Protein AF-A0A2A6PJD8-F1 (afdb_monomer_lite)

pLDDT: mean 90.05, std 13.2, range [40.94, 98.31]

Structure (mmCIF, N/CA/C/O backbone):
data_AF-A0A2A6PJD8-F1
#
_entry.id   AF-A0A2A6PJD8-F1
#
loop_
_atom_site.group_PDB
_atom_site.id
_atom_site.type_symbol
_atom_site.label_atom_id
_atom_site.label_alt_id
_atom_site.label_comp_id
_atom_site.label_asym_id
_atom_site.label_entity_id
_atom_site.label_seq_id
_atom_site.pdbx_PDB_ins_code
_atom_site.Cartn_x
_atom_site.Cartn_y
_atom_site.Cartn_z
_atom_site.occupancy
_atom_site.B_iso_or_equiv
_atom_site.auth_seq_id
_atom_site.auth_comp_id
_atom_site.auth_asym_id
_atom_site.auth_atom_id
_atom_site.pdbx_PDB_model_num
ATOM 1 N N . MET A 1 1 ? 15.396 -5.645 -18.702 1.00 57.66 1 MET A N 1
ATOM 2 C CA . MET A 1 1 ? 16.086 -4.662 -17.844 1.00 57.66 1 MET A CA 1
ATOM 3 C C . MET A 1 1 ? 15.018 -3.723 -17.323 1.00 57.66 1 MET A C 1
ATOM 5 O O . MET A 1 1 ? 14.274 -3.191 -18.138 1.00 57.66 1 MET A O 1
ATOM 9 N N . ILE A 1 2 ? 14.844 -3.651 -16.003 1.00 63.97 2 ILE A N 1
ATOM 10 C CA . ILE A 1 2 ? 13.876 -2.734 -15.394 1.00 63.97 2 ILE A CA 1
ATOM 11 C C . ILE A 1 2 ? 14.428 -1.322 -15.594 1.00 63.97 2 ILE A C 1
ATOM 13 O O . ILE A 1 2 ? 15.588 -1.070 -15.289 1.00 63.97 2 ILE A O 1
ATOM 17 N N . ASP A 1 3 ? 13.622 -0.433 -16.163 1.00 83.88 3 ASP A N 1
ATOM 18 C CA . ASP A 1 3 ? 13.946 0.988 -16.246 1.00 83.88 3 ASP A CA 1
ATOM 19 C C . ASP A 1 3 ? 13.894 1.570 -14.825 1.00 83.88 3 ASP A C 1
ATOM 21 O O . ASP A 1 3 ? 12.829 1.612 -14.210 1.00 83.88 3 ASP A O 1
ATOM 25 N N . GLU A 1 4 ? 15.047 1.971 -14.286 1.00 85.38 4 GLU A N 1
ATOM 26 C CA . GLU A 1 4 ? 15.177 2.468 -12.909 1.00 85.38 4 GLU A CA 1
ATOM 27 C C . GLU A 1 4 ? 14.331 3.724 -12.654 1.00 85.38 4 GLU A C 1
ATOM 29 O O . GLU A 1 4 ? 13.722 3.857 -11.589 1.00 85.38 4 GLU A O 1
ATOM 34 N N . ASN A 1 5 ? 14.212 4.611 -13.649 1.00 86.25 5 ASN A N 1
ATOM 35 C CA . ASN A 1 5 ? 13.380 5.810 -13.546 1.00 86.25 5 ASN A CA 1
ATOM 36 C C . ASN A 1 5 ? 11.898 5.445 -13.501 1.00 86.25 5 ASN A C 1
ATOM 38 O O . ASN A 1 5 ? 11.126 6.040 -12.746 1.00 86.25 5 ASN A O 1
ATOM 42 N N . ARG A 1 6 ? 11.490 4.466 -14.311 1.00 85.50 6 ARG A N 1
ATOM 43 C CA . ARG A 1 6 ? 10.126 3.934 -14.282 1.00 85.50 6 ARG A CA 1
ATOM 44 C C . ARG A 1 6 ? 9.833 3.251 -12.949 1.00 85.50 6 ARG A C 1
ATOM 46 O O . ARG A 1 6 ? 8.801 3.533 -12.354 1.00 85.50 6 ARG A O 1
ATOM 53 N N . ASN A 1 7 ? 10.764 2.446 -12.445 1.00 89.44 7 ASN A N 1
ATOM 54 C CA . ASN A 1 7 ? 10.620 1.748 -11.173 1.00 89.44 7 ASN A CA 1
ATOM 55 C C . ASN A 1 7 ? 10.425 2.719 -10.000 1.00 89.44 7 ASN A C 1
ATOM 57 O O . ASN A 1 7 ? 9.510 2.551 -9.202 1.00 89.44 7 ASN A O 1
ATOM 61 N N . ALA A 1 8 ? 11.227 3.786 -9.937 1.00 91.44 8 ALA A N 1
ATOM 62 C CA . ALA A 1 8 ? 11.084 4.821 -8.915 1.00 91.44 8 ALA A CA 1
ATOM 63 C C . ALA A 1 8 ? 9.727 5.548 -8.986 1.00 91.44 8 ALA A C 1
ATOM 65 O O . ALA A 1 8 ? 9.146 5.878 -7.950 1.00 91.44 8 ALA A O 1
ATOM 66 N N . LYS A 1 9 ? 9.198 5.786 -10.196 1.00 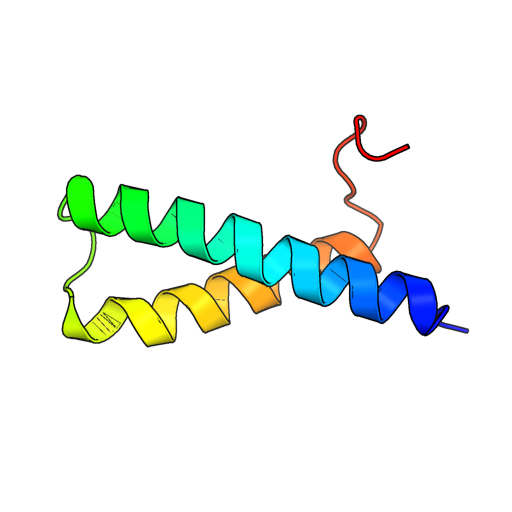91.62 9 LYS A N 1
ATOM 67 C CA . LYS A 1 9 ? 7.849 6.348 -10.378 1.00 91.62 9 LYS A CA 1
ATOM 68 C C . LYS A 1 9 ? 6.767 5.380 -9.910 1.00 91.62 9 LYS A C 1
ATOM 70 O O . LYS A 1 9 ? 5.829 5.812 -9.248 1.00 91.62 9 LYS A O 1
ATOM 75 N N . ASP A 1 10 ? 6.912 4.099 -10.231 1.00 92.50 10 ASP A N 1
ATOM 76 C CA . ASP A 1 10 ? 5.947 3.065 -9.862 1.00 92.50 10 ASP A CA 1
ATOM 77 C C . ASP A 1 10 ? 5.891 2.848 -8.349 1.00 92.50 10 ASP A C 1
ATOM 79 O O . ASP A 1 10 ? 4.796 2.723 -7.810 1.00 92.50 10 ASP A O 1
ATOM 83 N N . ILE A 1 11 ? 7.043 2.849 -7.667 1.00 94.12 11 ILE A N 1
ATOM 84 C CA . ILE A 1 11 ? 7.123 2.789 -6.198 1.00 94.12 11 ILE A CA 1
ATOM 85 C C . ILE A 1 11 ? 6.406 3.993 -5.586 1.00 94.12 11 ILE A C 1
ATOM 87 O O . ILE A 1 11 ? 5.525 3.841 -4.748 1.00 94.12 11 ILE A O 1
ATOM 91 N N . ARG A 1 12 ? 6.723 5.207 -6.048 1.00 94.38 12 ARG A N 1
ATOM 92 C CA . ARG A 1 12 ? 6.095 6.418 -5.505 1.00 94.38 12 ARG A CA 1
ATOM 93 C C . ARG A 1 12 ? 4.582 6.420 -5.710 1.00 94.38 12 ARG A C 1
ATOM 95 O O . ARG A 1 12 ? 3.835 6.835 -4.829 1.00 94.38 12 ARG A O 1
ATOM 102 N N . TRP A 1 13 ? 4.127 6.002 -6.887 1.00 94.00 13 TRP A N 1
ATOM 103 C CA . TRP A 1 13 ? 2.701 5.933 -7.176 1.00 94.00 13 TRP A CA 1
ATOM 104 C C . TRP A 1 13 ? 2.008 4.861 -6.327 1.00 94.00 13 TRP A C 1
ATOM 106 O O . TRP A 1 13 ? 0.928 5.121 -5.800 1.00 94.00 13 TRP A O 1
ATOM 116 N N . SER A 1 14 ? 2.629 3.692 -6.128 1.00 96.00 14 SER A N 1
ATOM 117 C CA . SER A 1 14 ? 2.048 2.641 -5.291 1.00 96.00 14 SER A CA 1
ATOM 118 C C . SER A 1 14 ? 1.932 3.059 -3.824 1.00 96.00 14 SER A C 1
ATOM 120 O O . SER A 1 14 ? 0.898 2.802 -3.213 1.00 96.00 14 SER A O 1
ATOM 122 N N . GLU A 1 15 ? 2.923 3.771 -3.282 1.00 97.25 15 GLU A N 1
ATOM 123 C CA . GLU A 1 15 ? 2.876 4.358 -1.935 1.00 97.25 15 GLU A CA 1
ATOM 124 C C . GLU A 1 15 ? 1.722 5.359 -1.781 1.00 97.25 15 GLU A C 1
ATOM 126 O O . GLU A 1 15 ? 0.983 5.311 -0.797 1.00 97.25 15 GLU A O 1
ATOM 131 N N . GLN A 1 16 ? 1.526 6.241 -2.768 1.00 96.31 16 GLN A N 1
ATOM 132 C CA . GLN A 1 16 ? 0.444 7.231 -2.755 1.00 96.31 16 GLN A CA 1
ATOM 133 C C . GLN A 1 16 ? -0.937 6.573 -2.781 1.00 96.31 16 GLN A C 1
ATOM 135 O O . GLN A 1 16 ? -1.800 6.915 -1.973 1.00 96.31 16 GLN A O 1
ATOM 140 N N . VAL A 1 17 ? -1.141 5.611 -3.684 1.00 95.62 17 VAL A N 1
ATOM 141 C CA . VAL A 1 17 ? -2.417 4.893 -3.797 1.00 95.62 17 VAL A CA 1
ATOM 142 C C . VAL A 1 17 ? -2.686 4.069 -2.539 1.00 95.62 17 VAL A C 1
ATOM 144 O O . VAL A 1 17 ? -3.802 4.084 -2.023 1.00 95.62 17 VAL A O 1
ATOM 147 N N . ALA A 1 18 ? -1.668 3.395 -2.002 1.00 97.44 18 ALA A N 1
ATOM 148 C CA . ALA A 1 18 ? -1.794 2.631 -0.768 1.00 97.44 18 ALA A CA 1
ATOM 149 C C . ALA A 1 18 ? -2.175 3.508 0.428 1.00 97.44 18 ALA A C 1
ATOM 151 O O . ALA A 1 18 ? -3.020 3.102 1.224 1.00 97.44 18 ALA A O 1
ATOM 152 N N . ALA A 1 19 ? -1.602 4.710 0.540 1.00 97.56 19 ALA A N 1
ATOM 153 C CA . ALA A 1 19 ? -1.985 5.662 1.577 1.00 97.56 19 ALA A CA 1
ATOM 154 C C . ALA A 1 19 ? -3.475 6.020 1.482 1.00 97.56 19 ALA A C 1
ATOM 156 O O . ALA A 1 19 ? -4.188 5.871 2.471 1.00 97.56 19 ALA A O 1
ATOM 157 N N . SER A 1 20 ? -3.963 6.384 0.289 1.00 97.81 20 SER A N 1
ATOM 158 C CA . SER A 1 20 ? -5.383 6.701 0.079 1.00 97.81 20 SER A CA 1
ATOM 159 C C . SER A 1 20 ? -6.309 5.525 0.404 1.00 97.81 20 SER A C 1
ATOM 161 O O . SER A 1 20 ? -7.298 5.713 1.107 1.00 97.81 20 SER A O 1
ATOM 163 N N . ILE A 1 21 ? -5.967 4.308 -0.035 1.00 97.75 21 ILE A N 1
ATOM 164 C CA . ILE A 1 21 ? -6.749 3.099 0.273 1.00 97.75 21 ILE A CA 1
ATOM 165 C C . ILE A 1 21 ? -6.821 2.877 1.786 1.00 97.75 21 ILE A C 1
ATOM 167 O O . ILE A 1 21 ? -7.896 2.654 2.334 1.00 97.75 21 ILE A O 1
ATOM 171 N N . VAL A 1 22 ? -5.685 2.932 2.481 1.00 98.12 22 VAL A N 1
ATOM 172 C CA . VAL A 1 22 ? -5.642 2.667 3.925 1.00 98.12 22 VAL A CA 1
ATOM 173 C C . VAL A 1 22 ? -6.378 3.740 4.719 1.00 98.12 22 VAL A C 1
ATOM 175 O O . VAL A 1 22 ? -7.049 3.408 5.697 1.00 98.12 22 VAL A O 1
ATOM 178 N N . ASP A 1 23 ? -6.312 4.999 4.295 1.00 98.06 23 ASP A N 1
ATOM 179 C CA . ASP A 1 23 ? -7.060 6.080 4.932 1.00 98.06 23 ASP A CA 1
ATOM 180 C C . ASP A 1 23 ? -8.580 5.860 4.795 1.00 98.06 23 ASP A C 1
ATOM 182 O O . ASP A 1 23 ? -9.313 6.019 5.773 1.00 98.06 23 ASP A O 1
ATOM 186 N N . GLU A 1 24 ? -9.065 5.387 3.640 1.00 98.31 24 GLU A N 1
ATOM 187 C CA . GLU A 1 24 ? -10.470 4.981 3.475 1.00 98.31 24 GLU A CA 1
ATOM 188 C C . GLU A 1 24 ? -10.848 3.806 4.394 1.00 98.31 24 GLU A C 1
ATOM 190 O O . GLU A 1 24 ? -11.909 3.829 5.025 1.00 98.31 24 GLU A O 1
ATOM 195 N N . LEU A 1 25 ? -9.971 2.803 4.534 1.00 98.00 25 LEU A N 1
ATOM 196 C CA . LEU A 1 25 ? -10.195 1.664 5.435 1.00 98.00 25 LEU A CA 1
ATOM 197 C C . LEU A 1 25 ? -10.262 2.088 6.911 1.00 98.00 25 LEU A C 1
ATOM 199 O O . LEU A 1 25 ? -11.062 1.530 7.669 1.00 98.00 25 LEU A O 1
ATOM 203 N N . LEU A 1 26 ? -9.456 3.073 7.319 1.00 97.75 26 LEU A N 1
ATOM 204 C CA . LEU A 1 26 ? -9.501 3.659 8.662 1.00 97.75 26 LEU A CA 1
ATOM 205 C C . LEU A 1 26 ? -10.810 4.410 8.901 1.00 97.75 26 LEU A C 1
ATOM 207 O O . LEU A 1 26 ? -11.477 4.173 9.909 1.00 97.75 26 LEU A O 1
ATOM 211 N N . VAL A 1 27 ? -11.213 5.271 7.961 1.00 97.88 27 VAL A N 1
ATOM 212 C CA . VAL A 1 27 ? -12.477 6.023 8.044 1.00 97.88 27 VAL A CA 1
ATOM 213 C C . VAL A 1 27 ? -13.672 5.071 8.129 1.00 97.88 27 VAL A C 1
ATOM 215 O O . VAL A 1 27 ? -14.583 5.285 8.932 1.00 97.88 27 VAL A O 1
ATOM 218 N N . ALA A 1 28 ? -13.642 3.980 7.363 1.00 97.94 28 ALA A N 1
ATOM 219 C CA . ALA A 1 28 ? -14.656 2.931 7.391 1.00 97.94 28 ALA A CA 1
ATOM 220 C C . ALA A 1 28 ? -14.573 2.008 8.626 1.00 97.94 28 ALA A C 1
ATOM 222 O O . ALA A 1 28 ? -15.434 1.143 8.792 1.00 97.94 28 ALA A O 1
ATOM 223 N N . LYS A 1 29 ? -13.571 2.182 9.503 1.00 97.12 29 LYS A N 1
ATOM 224 C CA . LYS A 1 29 ? -13.301 1.344 10.688 1.00 97.12 29 LYS A CA 1
ATOM 225 C C . LYS A 1 29 ? -13.110 -0.143 10.361 1.00 97.12 29 LYS A C 1
ATOM 227 O O . LYS A 1 29 ? -13.455 -1.009 11.164 1.00 97.12 29 LYS A O 1
ATOM 232 N N . LEU A 1 30 ? -12.564 -0.441 9.182 1.00 97.94 30 LEU A N 1
ATOM 233 C CA . LEU A 1 30 ? -12.269 -1.808 8.735 1.00 97.94 30 LEU A CA 1
ATOM 234 C C . LEU A 1 30 ? -10.912 -2.310 9.238 1.00 97.94 30 LEU A C 1
ATOM 236 O O . LEU A 1 30 ? -10.681 -3.516 9.302 1.00 97.94 30 LEU A O 1
ATOM 240 N N . ILE A 1 31 ? -10.029 -1.390 9.619 1.00 96.94 31 ILE A N 1
ATOM 241 C CA . ILE A 1 31 ? -8.744 -1.673 10.255 1.00 96.94 31 ILE A CA 1
ATOM 242 C C . ILE A 1 31 ? -8.552 -0.756 11.466 1.00 96.94 31 ILE A C 1
ATOM 244 O O . ILE A 1 31 ? -9.155 0.313 11.551 1.00 96.94 31 ILE A O 1
ATOM 248 N N . ALA A 1 32 ? -7.706 -1.180 12.401 1.00 97.12 32 ALA A N 1
ATOM 249 C CA . ALA A 1 32 ? -7.314 -0.372 13.550 1.00 97.12 32 ALA A CA 1
ATOM 250 C C . ALA A 1 32 ? -6.150 0.576 13.202 1.00 97.12 32 ALA A C 1
ATOM 252 O O . ALA A 1 32 ? -5.339 0.281 12.321 1.00 97.12 32 ALA A O 1
ATOM 253 N N . GLU A 1 33 ? -6.054 1.705 13.909 1.00 96.44 33 GLU A N 1
ATOM 254 C CA . GLU A 1 33 ? -5.019 2.728 13.678 1.00 96.44 33 GLU A CA 1
ATOM 255 C C . GLU A 1 33 ? -3.592 2.186 13.852 1.00 96.44 33 GLU A C 1
ATOM 257 O O . GLU A 1 33 ? -2.704 2.524 13.073 1.00 96.44 33 GLU A O 1
ATOM 262 N N . ASP A 1 34 ? -3.373 1.278 14.808 1.00 97.75 34 ASP A N 1
ATOM 263 C CA . ASP A 1 34 ? -2.077 0.628 15.049 1.00 97.75 34 ASP A CA 1
ATOM 264 C C . ASP A 1 34 ? -1.636 -0.291 13.893 1.00 97.75 34 ASP A C 1
ATOM 266 O O . ASP A 1 34 ? -0.455 -0.616 13.762 1.00 97.75 34 ASP A O 1
ATOM 270 N N . ARG A 1 35 ? -2.574 -0.688 13.024 1.00 97.12 35 ARG A N 1
ATOM 271 C CA . ARG A 1 35 ? -2.328 -1.500 11.823 1.00 97.12 35 ARG A CA 1
ATOM 272 C C . ARG A 1 35 ? -2.152 -0.667 10.558 1.00 97.12 35 ARG A C 1
ATOM 274 O O . ARG A 1 35 ? -1.758 -1.235 9.541 1.00 97.12 35 ARG A O 1
ATOM 281 N N . ALA A 1 36 ? -2.425 0.637 10.602 1.00 96.94 36 ALA A N 1
ATOM 282 C CA . ALA A 1 36 ? -2.456 1.492 9.419 1.00 96.94 36 ALA A CA 1
ATOM 283 C C . ALA A 1 36 ? -1.129 1.480 8.657 1.00 96.94 36 ALA A C 1
ATOM 285 O O . ALA A 1 36 ? -1.102 1.239 7.455 1.00 96.94 36 ALA A O 1
ATOM 286 N N . GLU A 1 37 ? -0.017 1.684 9.359 1.00 97.31 37 GLU A N 1
ATOM 287 C CA . GLU A 1 37 ? 1.294 1.772 8.714 1.00 97.31 37 GLU A CA 1
ATOM 288 C C . GLU A 1 37 ? 1.701 0.451 8.054 1.00 97.31 37 GLU A C 1
ATOM 290 O O . GLU A 1 37 ? 2.115 0.420 6.896 1.00 97.31 37 GLU A O 1
ATOM 295 N N . TRP A 1 38 ? 1.488 -0.663 8.754 1.00 97.81 38 TRP A N 1
ATOM 296 C CA . TRP A 1 38 ? 1.727 -1.986 8.190 1.00 97.81 38 TRP A CA 1
ATOM 297 C C . TRP A 1 38 ? 0.838 -2.254 6.965 1.00 97.81 38 TRP A C 1
ATOM 299 O O . TRP A 1 38 ? 1.319 -2.759 5.951 1.00 97.81 38 TRP A O 1
ATOM 309 N N . ALA A 1 39 ? -0.439 -1.867 7.018 1.00 97.81 39 ALA A N 1
ATOM 310 C CA . ALA A 1 39 ? -1.350 -2.007 5.887 1.00 97.81 39 ALA A CA 1
ATOM 311 C C . ALA A 1 39 ? -0.887 -1.187 4.670 1.00 97.81 39 ALA A C 1
ATOM 313 O O . ALA A 1 39 ? -0.917 -1.709 3.555 1.00 97.81 39 ALA A O 1
ATOM 314 N N . ARG A 1 40 ? -0.393 0.047 4.867 1.00 98.19 40 ARG A N 1
ATOM 315 C CA . ARG A 1 40 ? 0.126 0.888 3.766 1.00 98.19 40 ARG A CA 1
ATOM 316 C C . ARG A 1 40 ? 1.275 0.201 3.049 1.00 98.19 40 ARG A C 1
ATOM 318 O O . ARG A 1 40 ? 1.281 0.147 1.825 1.00 98.19 40 ARG A O 1
ATOM 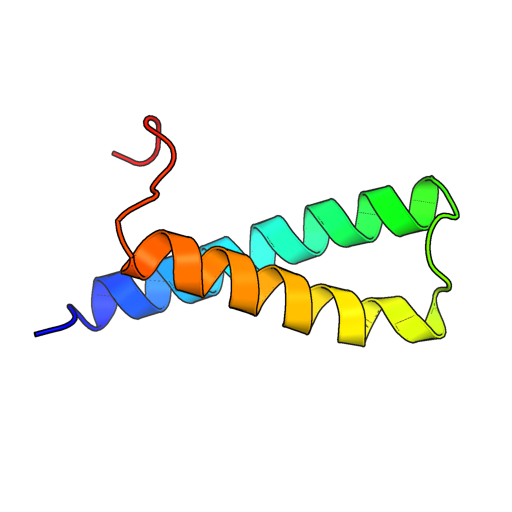325 N N . GLN A 1 41 ? 2.206 -0.376 3.803 1.00 98.00 41 GLN A N 1
ATOM 326 C CA . GLN A 1 41 ? 3.367 -1.068 3.243 1.00 98.00 41 GLN A CA 1
ATOM 327 C C . GLN A 1 41 ? 2.961 -2.299 2.421 1.00 98.00 41 GLN A C 1
ATOM 329 O O . GLN A 1 41 ? 3.455 -2.487 1.310 1.00 98.00 41 GLN A O 1
ATOM 334 N N . ILE A 1 42 ? 2.026 -3.110 2.929 1.00 97.88 42 ILE A N 1
ATOM 335 C CA . ILE A 1 42 ? 1.537 -4.300 2.216 1.00 97.88 42 ILE A CA 1
ATOM 336 C C . ILE A 1 42 ? 0.802 -3.915 0.931 1.00 97.88 42 ILE A C 1
ATOM 338 O O . ILE A 1 42 ? 1.091 -4.473 -0.127 1.00 97.88 42 ILE A O 1
ATOM 342 N N . VAL A 1 43 ? -0.113 -2.946 1.002 1.00 97.56 43 VAL A N 1
ATOM 343 C CA . VAL A 1 43 ? -0.884 -2.499 -0.167 1.00 97.56 43 VAL A CA 1
ATOM 344 C C . VAL A 1 43 ? 0.035 -1.857 -1.212 1.00 97.56 43 VAL A C 1
ATOM 346 O O . VAL A 1 43 ? -0.092 -2.154 -2.398 1.00 97.56 43 VAL A O 1
ATOM 349 N N . ALA A 1 44 ? 1.013 -1.044 -0.796 1.00 97.75 44 ALA A N 1
ATOM 350 C CA . ALA A 1 44 ? 1.982 -0.437 -1.710 1.00 97.75 44 ALA A CA 1
ATOM 351 C C . ALA A 1 44 ? 2.829 -1.495 -2.431 1.00 97.75 44 ALA A C 1
ATOM 353 O O . ALA A 1 44 ? 3.073 -1.376 -3.635 1.00 97.75 44 ALA A O 1
ATOM 354 N N . GLN A 1 45 ? 3.254 -2.538 -1.713 1.00 96.88 45 GLN A N 1
ATOM 355 C CA . GLN A 1 45 ? 4.022 -3.639 -2.286 1.00 96.88 45 GLN A CA 1
ATOM 356 C C . GLN A 1 45 ? 3.190 -4.458 -3.281 1.00 96.88 45 GLN A C 1
ATOM 358 O O . GLN A 1 45 ? 3.690 -4.781 -4.359 1.00 96.88 45 GLN A O 1
ATOM 363 N N . ASP A 1 46 ? 1.934 -4.771 -2.951 1.00 96.75 46 ASP A N 1
ATOM 364 C CA . ASP A 1 46 ? 1.035 -5.508 -3.847 1.00 96.75 46 ASP A CA 1
ATOM 365 C C . ASP A 1 46 ? 0.782 -4.729 -5.146 1.00 96.75 46 ASP A C 1
ATOM 367 O O . ASP A 1 46 ? 1.007 -5.244 -6.242 1.00 96.75 46 ASP A O 1
ATOM 371 N N . ILE A 1 47 ? 0.452 -3.438 -5.035 1.00 95.38 47 ILE A N 1
ATOM 372 C CA . ILE A 1 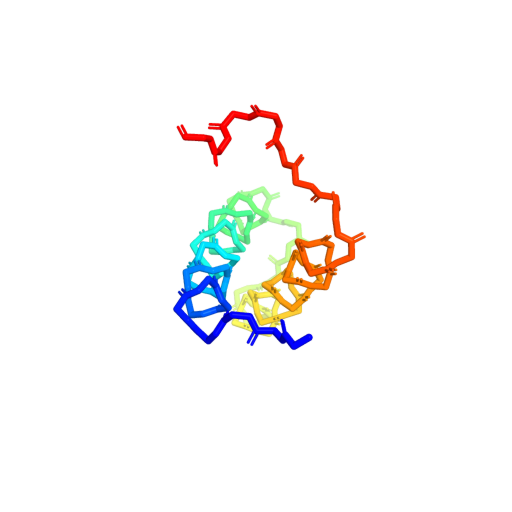47 ? 0.282 -2.551 -6.193 1.00 95.38 47 ILE A CA 1
ATOM 373 C C . ILE A 1 47 ? 1.562 -2.503 -7.034 1.00 95.38 47 ILE A C 1
ATOM 375 O O . ILE A 1 47 ? 1.503 -2.611 -8.261 1.00 95.38 47 ILE A O 1
ATOM 379 N N . HIS A 1 48 ? 2.731 -2.366 -6.404 1.00 94.31 48 HIS A N 1
ATOM 380 C CA . HIS A 1 48 ? 3.996 -2.320 -7.130 1.00 94.31 48 HIS A CA 1
ATOM 381 C C . HIS A 1 48 ? 4.258 -3.618 -7.910 1.00 94.31 48 HIS A C 1
ATOM 383 O O . HIS A 1 48 ? 4.632 -3.560 -9.085 1.00 94.31 48 HIS A O 1
ATOM 389 N N . ILE A 1 49 ? 3.982 -4.780 -7.305 1.00 93.62 49 ILE A N 1
ATOM 390 C CA . ILE A 1 49 ? 4.071 -6.089 -7.970 1.00 93.62 49 ILE A CA 1
ATOM 391 C C . ILE A 1 49 ? 3.164 -6.132 -9.209 1.00 93.62 49 ILE A C 1
ATOM 393 O O . ILE A 1 49 ? 3.608 -6.573 -10.274 1.00 93.62 49 ILE A O 1
ATOM 397 N N . GLN A 1 50 ? 1.931 -5.627 -9.121 1.00 92.31 50 GLN A N 1
ATOM 398 C CA . GLN A 1 50 ? 1.015 -5.563 -10.269 1.00 92.31 50 GLN A CA 1
ATOM 399 C C . GLN A 1 50 ? 1.575 -4.684 -11.404 1.00 92.31 50 GLN A C 1
ATOM 401 O O . GLN A 1 50 ? 1.586 -5.097 -12.569 1.00 92.31 50 GLN A O 1
ATOM 406 N N . LEU A 1 51 ? 2.128 -3.510 -11.077 1.00 90.06 51 LEU A N 1
ATOM 407 C CA . LEU A 1 51 ? 2.683 -2.566 -12.058 1.00 90.06 51 LEU A CA 1
ATOM 408 C C . LEU A 1 51 ? 3.887 -3.115 -12.828 1.00 90.06 51 LEU A C 1
ATOM 410 O O . LEU A 1 51 ? 4.006 -2.862 -14.037 1.00 90.06 51 LEU A O 1
ATOM 414 N N . ILE A 1 52 ? 4.791 -3.825 -12.144 1.00 89.38 52 ILE A N 1
ATOM 415 C CA . ILE A 1 52 ? 5.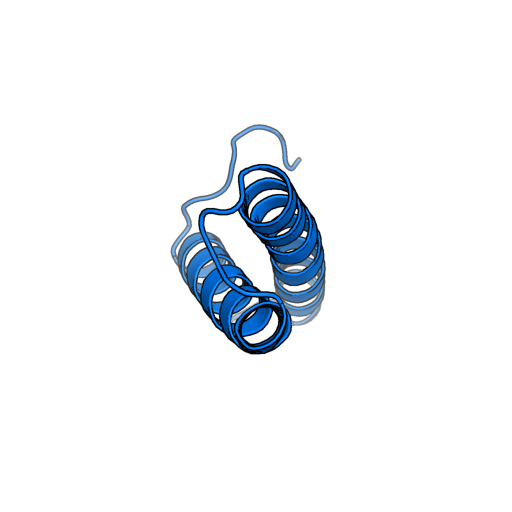958 -4.458 -12.780 1.00 89.38 52 ILE A CA 1
ATOM 416 C C . ILE A 1 52 ? 5.568 -5.727 -13.547 1.00 89.38 52 ILE A C 1
ATOM 418 O O . ILE A 1 52 ? 6.228 -6.069 -14.526 1.00 89.38 52 ILE A O 1
ATOM 422 N N . SER A 1 53 ? 4.457 -6.369 -13.167 1.00 89.12 53 SER A N 1
ATOM 423 C CA . SER A 1 53 ? 3.874 -7.514 -13.881 1.00 89.12 53 SER A CA 1
ATOM 424 C C . SER A 1 53 ? 3.094 -7.112 -15.138 1.00 89.12 53 SER A C 1
ATOM 426 O O . SER A 1 53 ? 2.625 -7.975 -15.874 1.00 89.12 53 SER A O 1
ATOM 428 N N . GLY A 1 54 ? 2.967 -5.809 -15.413 1.00 84.62 54 GLY A N 1
ATOM 429 C CA . GLY A 1 54 ? 2.292 -5.281 -16.601 1.00 84.62 54 GLY A CA 1
ATOM 430 C C . GLY A 1 54 ? 0.809 -4.955 -16.407 1.00 84.62 54 GLY A C 1
ATOM 431 O O . GLY A 1 54 ? 0.188 -4.439 -17.336 1.00 84.62 54 GLY A O 1
ATOM 432 N N . PHE A 1 55 ? 0.251 -5.165 -15.211 1.00 84.81 55 PHE A N 1
ATOM 433 C CA . PHE A 1 55 ? -1.118 -4.778 -14.865 1.00 84.81 55 PHE A CA 1
ATOM 434 C C . PHE A 1 55 ? -1.164 -3.297 -14.500 1.00 84.81 55 PHE A C 1
ATOM 436 O O . PHE A 1 55 ? -1.189 -2.908 -13.333 1.00 84.81 55 PHE A O 1
ATOM 443 N N . ARG A 1 56 ? -1.119 -2.448 -15.527 1.00 75.12 56 ARG A N 1
ATOM 444 C CA . ARG A 1 56 ? -1.205 -0.997 -15.360 1.00 75.12 56 ARG A CA 1
ATOM 445 C C . ARG A 1 56 ? -2.612 -0.503 -15.661 1.00 75.12 56 ARG A C 1
ATOM 447 O O . ARG A 1 56 ? -3.188 -0.928 -16.665 1.00 75.12 56 ARG A O 1
ATOM 454 N N . PRO A 1 57 ? -3.153 0.420 -14.849 1.00 73.31 57 PRO A N 1
ATOM 455 C CA . PRO A 1 57 ? -4.367 1.127 -15.210 1.00 73.31 57 PRO A CA 1
ATOM 456 C C . PRO A 1 57 ? -4.195 1.797 -16.585 1.00 73.31 57 PRO A C 1
ATOM 458 O O . PRO A 1 57 ? -3.132 2.359 -16.864 1.00 73.31 57 PRO A O 1
ATOM 461 N N . PRO A 1 58 ? -5.222 1.772 -17.447 1.00 65.56 58 PRO A N 1
ATOM 462 C CA . PRO A 1 58 ? -5.132 2.288 -18.814 1.00 65.56 58 PRO A CA 1
ATOM 463 C C . PRO A 1 58 ? -4.935 3.813 -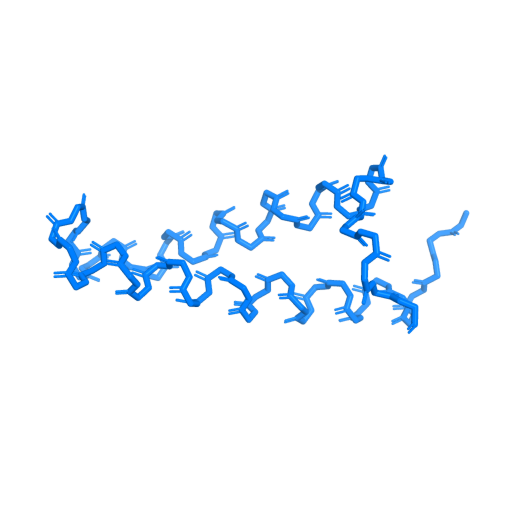18.911 1.00 65.56 58 PRO A C 1
ATOM 465 O O . PRO A 1 58 ? -4.710 4.321 -20.004 1.00 65.56 58 PRO A O 1
ATOM 468 N N . SER A 1 59 ? -5.008 4.554 -17.800 1.00 54.25 59 SER A N 1
ATOM 469 C CA . SER A 1 59 ? -4.947 6.022 -17.764 1.00 54.25 59 SER A CA 1
ATOM 470 C C . SER A 1 59 ? -3.594 6.607 -17.334 1.00 54.25 59 SER A C 1
ATOM 472 O O . SER A 1 59 ? -3.530 7.785 -16.998 1.00 54.25 59 SER A O 1
ATOM 474 N N . SER A 1 60 ? -2.519 5.818 -17.326 1.00 45.25 60 SER A N 1
ATOM 475 C CA . SER A 1 60 ? -1.182 6.263 -16.890 1.00 45.25 60 SER A CA 1
ATOM 476 C C . SER A 1 60 ? -0.215 6.502 -18.061 1.00 45.25 60 SER A C 1
ATOM 478 O O . SER A 1 60 ? 0.936 6.067 -17.988 1.00 45.25 60 SER A O 1
ATOM 480 N N . ASN A 1 61 ? -0.690 7.134 -19.142 1.00 40.94 61 ASN A N 1
ATOM 481 C CA . ASN A 1 61 ? 0.149 7.619 -20.249 1.00 40.94 61 ASN A CA 1
ATOM 482 C C . ASN A 1 61 ? 0.439 9.111 -20.092 1.00 40.94 61 ASN A C 1
ATOM 484 O O . ASN A 1 61 ? -0.543 9.877 -19.988 1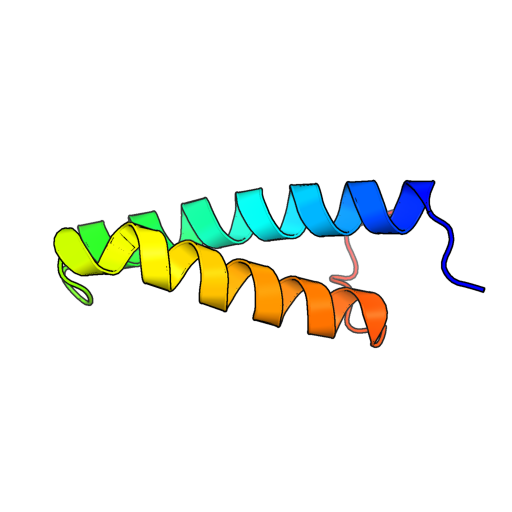.00 40.94 61 ASN A O 1
#

Radius of gyration: 12.85 Å; chains: 1; bounding box: 31×15×35 Å

Sequence (61 aa):
MIDENRNAKDIRWSEQVAASIVDELLVAKLIAEDRAEWARQIVAQDIHIQLISGFRPPSSN

Secondary structure (DSSP, 8-state):
---HHHHHHHHHHHHHHHHHHHHHHHHTTSS-GGGHHHHHHHHHHHHHHHHHTT---TT--

Foldseek 3Di:
DDDPVVLVVLLVVLLVVLLVVLVVCVVVVVDDPVCSVVSSVVSSVVSSVCVVVVNDDPPPD